Protein AF-A0A562JNH3-F1 (afdb_monomer_lite)

Foldseek 3Di:
DVLVVCVVVVCNCVDPVHDDDDDQKDFDADPDWDWDDDPNHTDGTDRDMDGDPPPPDDDDDDPDDPPDDPDDD

Organism: NCBI:txid665099

pLDDT: mean 91.14, std 12.36, range [50.72, 98.19]

Structure (mmCIF, N/CA/C/O backbone):
data_AF-A0A562JNH3-F1
#
_entry.id   AF-A0A562JNH3-F1
#
loop_
_atom_site.group_PDB
_atom_site.id
_atom_site.type_symbol
_atom_site.label_atom_id
_atom_site.label_alt_id
_atom_site.label_comp_id
_atom_site.label_asym_id
_atom_site.label_entity_id
_atom_site.label_seq_id
_atom_site.pdbx_PDB_ins_code
_atom_site.Cartn_x
_atom_site.Cartn_y
_atom_site.Cartn_z
_atom_site.occupancy
_atom_site.B_iso_or_equiv
_atom_site.auth_seq_id
_atom_site.auth_comp_id
_atom_site.auth_asym_id
_atom_site.auth_atom_id
_atom_site.pdbx_PDB_model_num
ATOM 1 N N . MET A 1 1 ? 16.226 12.488 -7.801 1.00 68.38 1 MET A N 1
ATOM 2 C CA . MET A 1 1 ? 16.353 12.983 -6.411 1.00 68.38 1 MET A CA 1
ATOM 3 C C . MET A 1 1 ? 15.227 13.946 -5.988 1.00 68.38 1 MET A C 1
ATOM 5 O O . MET A 1 1 ? 14.891 13.970 -4.815 1.00 68.38 1 MET A O 1
ATOM 9 N N . PHE A 1 2 ? 14.571 14.672 -6.908 1.00 89.38 2 PHE A N 1
ATOM 10 C CA . PHE A 1 2 ? 13.472 15.599 -6.562 1.00 89.38 2 PHE A CA 1
ATOM 11 C C . PHE A 1 2 ? 12.204 14.946 -5.976 1.00 89.38 2 PHE A C 1
ATOM 13 O O . PHE A 1 2 ? 11.570 15.535 -5.106 1.00 89.38 2 PHE A O 1
ATOM 20 N N . VAL A 1 3 ? 11.850 13.723 -6.397 1.00 93.69 3 VAL A N 1
ATOM 21 C CA . VAL A 1 3 ? 10.688 13.003 -5.839 1.00 93.69 3 VAL A CA 1
ATOM 22 C C . VAL A 1 3 ? 10.891 12.721 -4.345 1.00 93.69 3 VAL A C 1
ATOM 24 O O . VAL A 1 3 ? 10.061 13.115 -3.533 1.00 93.69 3 VAL A O 1
ATOM 27 N N . PHE A 1 4 ? 12.030 12.136 -3.957 1.00 93.19 4 PHE A N 1
ATOM 28 C CA . PHE A 1 4 ? 12.309 11.768 -2.563 1.00 93.19 4 PHE A CA 1
ATOM 29 C C . PHE A 1 4 ? 12.340 12.968 -1.609 1.00 93.19 4 PHE A C 1
ATOM 31 O O . PHE A 1 4 ? 11.741 12.910 -0.539 1.00 93.19 4 PHE A O 1
ATOM 38 N N . THR A 1 5 ? 12.955 14.089 -1.995 1.00 94.81 5 THR A N 1
ATOM 39 C CA . THR A 1 5 ? 12.981 15.287 -1.135 1.00 94.81 5 THR A CA 1
ATOM 40 C C . THR A 1 5 ? 11.594 15.908 -0.943 1.00 94.81 5 THR A C 1
ATOM 42 O O . THR A 1 5 ? 11.327 16.525 0.088 1.00 94.81 5 THR A O 1
ATOM 45 N N . SER A 1 6 ? 10.681 15.725 -1.901 1.00 95.94 6 SER A N 1
ATOM 46 C CA . SER A 1 6 ? 9.310 16.242 -1.818 1.00 95.94 6 SER A CA 1
ATOM 47 C C . SER A 1 6 ? 8.381 15.434 -0.897 1.00 95.94 6 SER A C 1
ATOM 49 O O . SER A 1 6 ? 7.303 15.929 -0.546 1.00 95.94 6 SER A O 1
ATOM 51 N N . VAL A 1 7 ? 8.800 14.238 -0.452 1.00 95.75 7 VAL A N 1
ATOM 52 C CA . VAL A 1 7 ? 8.045 13.397 0.496 1.00 95.75 7 VAL A CA 1
ATOM 53 C C . VAL A 1 7 ? 7.819 14.135 1.814 1.00 95.75 7 VAL A C 1
ATOM 55 O O . VAL A 1 7 ? 6.680 14.226 2.262 1.00 95.75 7 VAL A O 1
ATOM 58 N N . PHE A 1 8 ? 8.856 14.784 2.355 1.00 95.12 8 PHE A N 1
ATOM 59 C CA . PHE A 1 8 ? 8.791 15.542 3.615 1.00 95.12 8 PHE A CA 1
ATOM 60 C C . PHE A 1 8 ? 7.830 16.743 3.585 1.00 95.12 8 PHE A C 1
ATOM 62 O O . PHE A 1 8 ? 7.462 17.264 4.631 1.00 95.12 8 PHE A O 1
ATOM 69 N N . LYS A 1 9 ? 7.423 17.194 2.391 1.00 95.00 9 LYS A N 1
ATOM 70 C CA . LYS A 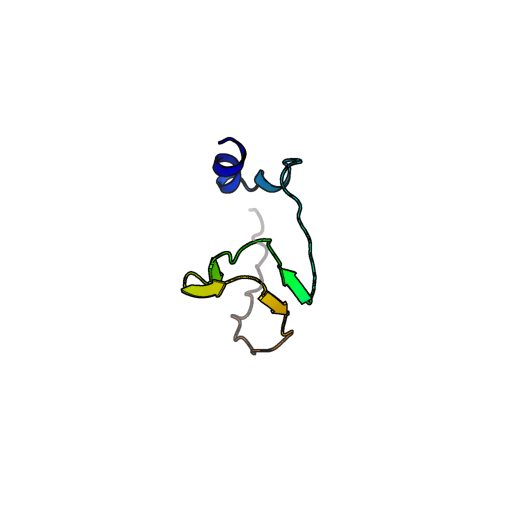1 9 ? 6.450 18.284 2.193 1.00 95.00 9 LYS A CA 1
ATOM 71 C C . LYS A 1 9 ? 5.082 17.784 1.714 1.00 95.00 9 LYS A C 1
ATOM 73 O O . LYS A 1 9 ? 4.235 18.604 1.376 1.00 95.00 9 LYS A O 1
ATOM 78 N N . GLY A 1 10 ? 4.891 16.469 1.580 1.00 95.06 10 GLY A N 1
ATOM 79 C CA . GLY A 1 10 ? 3.657 15.873 1.057 1.00 95.06 10 GLY A CA 1
ATOM 80 C C . GLY A 1 10 ? 3.386 16.128 -0.434 1.00 95.06 10 GLY A C 1
ATOM 81 O O . GLY A 1 10 ? 2.299 15.826 -0.908 1.00 95.06 10 GLY A O 1
ATOM 82 N N . LYS A 1 11 ? 4.348 16.664 -1.203 1.00 95.62 11 LYS A N 1
ATOM 83 C CA . LYS A 1 11 ? 4.142 17.061 -2.617 1.00 95.62 11 LYS A CA 1
ATOM 84 C C . LYS A 1 11 ? 4.546 15.997 -3.647 1.00 95.62 11 LYS A C 1
ATOM 86 O O . LYS A 1 11 ? 4.371 16.203 -4.842 1.00 95.62 11 LYS A O 1
ATOM 91 N N . HIS A 1 12 ? 5.072 14.862 -3.197 1.00 96.44 12 HIS A N 1
ATOM 92 C CA . HIS A 1 12 ? 5.594 13.788 -4.049 1.00 96.44 12 HIS A CA 1
ATOM 93 C C . HIS A 1 12 ? 4.550 13.141 -4.969 1.00 96.44 12 HIS A C 1
ATOM 95 O O . HIS A 1 12 ? 4.905 12.655 -6.036 1.00 96.44 12 HIS A O 1
ATOM 101 N N . VAL A 1 13 ? 3.268 13.182 -4.604 1.00 96.44 13 VAL A N 1
ATOM 102 C CA . VAL A 1 13 ? 2.179 12.615 -5.417 1.00 96.44 13 VAL A CA 1
ATOM 103 C C . VAL A 1 13 ? 1.810 13.460 -6.642 1.00 96.44 13 VAL A C 1
ATOM 105 O O . VAL A 1 13 ? 1.062 12.994 -7.489 1.00 96.44 13 VAL A O 1
ATOM 108 N N . ALA A 1 14 ? 2.316 14.694 -6.755 1.00 95.31 14 ALA A N 1
ATOM 109 C CA . ALA A 1 14 ? 2.016 15.585 -7.881 1.00 95.31 14 ALA A CA 1
ATOM 110 C C . ALA A 1 14 ? 2.905 15.343 -9.120 1.00 95.31 14 ALA A C 1
ATOM 112 O O . ALA A 1 14 ? 2.697 15.964 -10.161 1.00 95.31 14 ALA A O 1
ATOM 113 N N . PHE A 1 15 ? 3.921 14.484 -9.015 1.00 96.00 15 PHE A N 1
ATOM 114 C CA . PHE A 1 15 ? 4.824 14.158 -10.119 1.00 96.00 15 PHE A CA 1
ATOM 115 C C . PHE A 1 15 ? 4.146 13.189 -11.094 1.00 96.00 15 PHE A C 1
ATOM 117 O O . PHE A 1 15 ? 3.527 12.220 -10.666 1.00 96.00 15 PHE A O 1
ATOM 124 N N . LYS A 1 16 ? 4.307 13.401 -12.407 1.00 95.38 16 LYS A N 1
ATOM 125 C CA . LYS A 1 16 ? 3.710 12.536 -13.448 1.00 95.38 16 LYS A CA 1
ATOM 126 C C . LYS A 1 16 ? 4.213 11.087 -13.390 1.00 95.38 16 LYS A C 1
ATOM 128 O O . LYS A 1 16 ? 3.562 10.185 -13.902 1.00 95.38 16 LYS A O 1
ATOM 133 N N . GLU A 1 17 ? 5.383 10.877 -12.792 1.00 94.94 17 GLU A N 1
ATOM 134 C CA . GLU A 1 17 ? 5.997 9.569 -12.571 1.00 94.94 17 GLU A CA 1
ATOM 135 C C . GLU A 1 17 ? 5.338 8.788 -11.419 1.00 94.94 17 GLU A C 1
ATOM 137 O O . GLU A 1 17 ? 5.634 7.607 -11.241 1.00 94.94 17 GLU A O 1
ATOM 142 N N . VAL A 1 18 ? 4.460 9.424 -10.631 1.00 95.81 18 VAL A N 1
ATOM 143 C CA . VAL A 1 18 ? 3.778 8.816 -9.483 1.00 95.81 18 VAL A CA 1
ATOM 144 C C . VAL A 1 18 ? 2.297 8.634 -9.79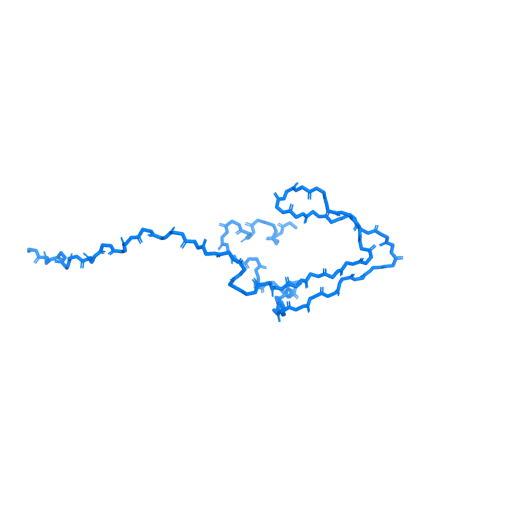9 1.00 95.81 18 VAL A C 1
ATOM 146 O O . VAL A 1 18 ? 1.557 9.596 -9.977 1.00 95.81 18 VAL A O 1
ATOM 149 N N . ALA A 1 19 ? 1.849 7.379 -9.825 1.00 96.94 19 ALA A N 1
ATOM 150 C CA . ALA A 1 19 ? 0.438 7.032 -9.945 1.00 96.94 19 ALA A CA 1
ATOM 151 C C . ALA A 1 19 ? -0.126 6.612 -8.581 1.00 96.94 19 ALA A C 1
ATOM 153 O O . ALA A 1 19 ? 0.456 5.770 -7.896 1.00 96.94 19 ALA A O 1
ATOM 154 N N . VAL A 1 20 ? -1.284 7.163 -8.211 1.00 96.50 20 VAL A N 1
ATOM 155 C CA . VAL A 1 20 ? -2.033 6.759 -7.013 1.00 96.50 20 VAL A CA 1
ATOM 156 C C . VAL A 1 20 ? -3.242 5.945 -7.453 1.00 96.50 20 VAL A C 1
ATOM 158 O O . VAL A 1 20 ? -4.117 6.443 -8.158 1.00 96.50 20 VAL A O 1
ATOM 161 N N . LEU A 1 21 ? -3.280 4.678 -7.046 1.00 96.75 21 LEU A N 1
ATOM 162 C CA . LEU A 1 21 ? -4.343 3.734 -7.379 1.00 96.75 21 LEU A CA 1
ATOM 163 C C . LEU A 1 21 ? -4.972 3.213 -6.086 1.00 96.75 21 LEU A C 1
ATOM 165 O O . LEU A 1 21 ? -4.259 2.865 -5.147 1.00 96.75 21 LEU A O 1
ATOM 169 N N . GLN A 1 22 ? -6.302 3.122 -6.045 1.00 97.06 22 GLN A N 1
ATOM 170 C CA . GLN A 1 22 ? -7.041 2.596 -4.897 1.00 97.06 22 GLN A CA 1
ATOM 171 C C . GLN A 1 22 ? -7.859 1.369 -5.307 1.00 97.06 22 GLN A C 1
ATOM 173 O O . GLN A 1 22 ? -8.639 1.415 -6.256 1.00 97.06 22 GLN A O 1
ATOM 178 N N . GLY A 1 23 ? -7.712 0.269 -4.568 1.00 96.69 23 GLY A N 1
ATOM 179 C CA . GLY A 1 23 ? -8.448 -0.970 -4.806 1.00 96.69 23 GLY A CA 1
ATOM 180 C C . GLY A 1 23 ? -8.660 -1.757 -3.517 1.00 96.69 23 GLY A C 1
ATOM 181 O O . GLY A 1 23 ? -7.877 -1.647 -2.578 1.00 96.69 23 GLY A O 1
ATOM 182 N N . LYS A 1 24 ? -9.733 -2.556 -3.463 1.00 97.81 24 LYS A N 1
ATOM 183 C CA . LYS A 1 24 ? -10.002 -3.454 -2.321 1.00 97.81 24 LYS A CA 1
ATOM 184 C C . LYS A 1 24 ? -9.154 -4.724 -2.367 1.00 97.81 24 LYS A C 1
ATOM 186 O O . LYS A 1 24 ? -8.836 -5.269 -1.318 1.00 97.81 24 LYS A O 1
ATOM 191 N N . THR A 1 25 ? -8.811 -5.175 -3.571 1.00 98.19 25 THR A N 1
ATOM 192 C CA . THR A 1 25 ? -7.957 -6.334 -3.832 1.00 98.19 25 THR A CA 1
ATOM 193 C C . THR A 1 25 ? -6.956 -5.943 -4.907 1.00 98.19 25 THR A C 1
ATOM 195 O O . THR A 1 25 ? -7.354 -5.515 -5.990 1.00 98.19 25 THR A O 1
ATOM 198 N N . ILE A 1 26 ? -5.668 -6.066 -4.606 1.00 97.94 26 ILE A N 1
ATOM 199 C CA . ILE A 1 26 ? -4.565 -5.674 -5.484 1.00 97.94 26 ILE A CA 1
ATOM 200 C C . ILE A 1 26 ? -3.690 -6.900 -5.706 1.00 97.94 26 ILE A C 1
ATOM 202 O O . ILE A 1 26 ? -3.249 -7.535 -4.751 1.00 97.94 26 ILE A O 1
ATOM 206 N N . ARG A 1 27 ? -3.428 -7.231 -6.971 1.00 97.94 27 ARG A N 1
ATOM 207 C CA . ARG A 1 27 ? -2.524 -8.317 -7.351 1.00 97.94 27 ARG A CA 1
ATOM 208 C C . ARG A 1 27 ? -1.300 -7.741 -8.039 1.00 97.94 27 ARG A C 1
ATOM 210 O O . ARG A 1 27 ? -1.422 -7.105 -9.082 1.00 97.94 27 ARG A O 1
ATOM 217 N N . ILE A 1 28 ? -0.131 -8.010 -7.475 1.00 97.25 28 ILE A N 1
ATOM 218 C CA . ILE A 1 28 ? 1.153 -7.509 -7.961 1.00 97.25 28 ILE A CA 1
ATOM 219 C C . ILE A 1 28 ? 1.910 -8.672 -8.597 1.00 97.25 28 ILE A C 1
ATOM 221 O O . ILE A 1 28 ? 2.010 -9.758 -8.020 1.00 97.25 28 ILE A O 1
ATOM 225 N N . ARG A 1 29 ? 2.418 -8.460 -9.812 1.00 98.00 29 ARG A N 1
ATOM 226 C CA . ARG A 1 29 ? 3.224 -9.429 -10.564 1.00 98.00 29 ARG A CA 1
ATOM 227 C C . ARG A 1 29 ? 4.447 -8.725 -11.135 1.00 98.00 29 ARG A C 1
ATOM 229 O O . ARG A 1 29 ? 4.397 -7.532 -11.416 1.00 98.00 29 ARG A O 1
ATOM 236 N N . SER A 1 30 ? 5.509 -9.481 -11.350 1.00 97.50 30 SER A N 1
ATOM 237 C CA . SER A 1 30 ? 6.751 -9.013 -11.961 1.00 97.50 30 SER A CA 1
ATOM 238 C C . SER A 1 30 ? 7.377 -10.147 -12.771 1.00 97.50 30 SER A C 1
ATOM 240 O O . SER A 1 30 ? 7.000 -11.307 -12.608 1.00 97.50 30 SER A O 1
ATOM 242 N N . SER A 1 31 ? 8.312 -9.814 -13.662 1.00 98.00 31 SER A N 1
ATOM 243 C CA . SER A 1 31 ? 9.031 -10.800 -14.483 1.00 98.00 31 SER A CA 1
ATOM 244 C C . SER A 1 31 ? 9.968 -11.699 -13.670 1.00 98.00 31 SER A C 1
ATOM 246 O O . SER A 1 31 ? 10.247 -12.815 -14.087 1.00 98.00 31 SER A O 1
ATOM 248 N N . HIS A 1 32 ? 10.414 -11.232 -12.502 1.00 97.38 32 HIS A N 1
ATOM 249 C CA . HIS A 1 32 ? 11.235 -11.975 -11.545 1.00 97.38 32 HIS A CA 1
ATOM 250 C C . HIS A 1 32 ? 10.699 -11.747 -10.124 1.00 97.38 32 HIS A C 1
ATOM 252 O O . HIS A 1 32 ? 10.044 -10.722 -9.906 1.00 97.38 32 HIS A O 1
ATOM 258 N N . PRO A 1 33 ? 10.956 -12.645 -9.157 1.00 97.50 33 PRO A N 1
ATOM 259 C CA . PRO A 1 33 ? 10.529 -12.452 -7.772 1.00 97.50 33 PRO A CA 1
ATOM 260 C C . PRO A 1 33 ? 11.119 -11.168 -7.170 1.00 97.50 33 PRO A C 1
ATOM 262 O O . PRO A 1 33 ? 12.333 -10.975 -7.179 1.00 97.50 33 PRO A O 1
ATOM 265 N N . ILE A 1 34 ? 10.260 -10.290 -6.650 1.00 98.00 34 ILE A N 1
ATOM 266 C CA . ILE A 1 34 ? 10.648 -9.060 -5.947 1.00 98.00 34 ILE A CA 1
ATOM 267 C C . ILE A 1 34 ? 10.272 -9.221 -4.470 1.00 98.00 34 ILE A C 1
ATOM 269 O O . ILE A 1 34 ? 9.089 -9.457 -4.201 1.00 98.00 34 ILE A O 1
ATOM 273 N N . PRO A 1 35 ? 11.223 -9.079 -3.526 1.00 97.69 35 PRO A N 1
ATOM 274 C CA . PRO A 1 35 ? 10.938 -9.128 -2.095 1.00 97.69 35 PRO A CA 1
ATOM 275 C C . PRO A 1 35 ? 9.912 -8.078 -1.664 1.00 97.69 35 PRO A C 1
ATOM 277 O O . PRO A 1 35 ? 9.999 -6.909 -2.041 1.00 97.69 35 PRO A O 1
ATOM 280 N N . ALA A 1 36 ? 8.954 -8.497 -0.845 1.00 96.88 36 ALA A N 1
ATOM 281 C CA . ALA A 1 36 ? 7.905 -7.663 -0.285 1.00 96.88 36 ALA A CA 1
ATOM 282 C C . ALA A 1 36 ? 8.062 -7.555 1.233 1.00 96.88 36 ALA A C 1
ATOM 284 O O . ALA A 1 36 ? 8.453 -8.517 1.897 1.00 96.88 36 ALA A O 1
ATOM 285 N N . HIS A 1 37 ? 7.709 -6.387 1.763 1.00 97.06 37 HIS A N 1
ATOM 286 C CA . HIS A 1 37 ? 7.688 -6.108 3.193 1.00 97.06 37 HIS A CA 1
ATOM 287 C C . HIS A 1 37 ? 6.284 -5.650 3.600 1.00 97.06 37 HIS A C 1
ATOM 289 O O . HIS A 1 37 ? 5.620 -4.955 2.825 1.00 97.06 37 HIS A O 1
ATOM 295 N N . ALA A 1 38 ? 5.847 -6.026 4.799 1.00 95.38 38 ALA A N 1
ATOM 296 C CA . ALA A 1 38 ? 4.621 -5.554 5.436 1.00 95.38 38 ALA A CA 1
ATOM 297 C C . ALA A 1 38 ? 4.967 -5.056 6.840 1.00 95.38 38 ALA A C 1
ATOM 299 O O . ALA A 1 38 ? 5.650 -5.750 7.583 1.00 95.38 38 ALA A O 1
ATOM 300 N N . ASP A 1 39 ? 4.551 -3.835 7.171 1.00 94.81 39 ASP A N 1
ATOM 301 C CA . ASP A 1 39 ? 4.805 -3.201 8.474 1.00 94.81 39 ASP A CA 1
ATOM 302 C C . ASP A 1 39 ? 6.289 -3.169 8.904 1.00 94.81 39 ASP A C 1
ATOM 304 O O . ASP A 1 39 ? 6.607 -3.098 10.085 1.00 94.81 39 ASP A O 1
ATOM 308 N N . GLY A 1 40 ? 7.208 -3.180 7.930 1.00 95.12 40 GLY A N 1
ATOM 309 C CA . GLY A 1 40 ? 8.66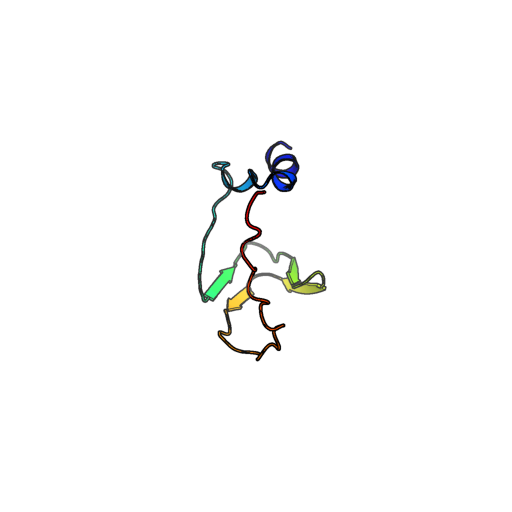0 -3.212 8.151 1.00 95.12 40 GLY A CA 1
ATOM 310 C C . GLY A 1 40 ? 9.280 -4.613 8.132 1.00 95.12 40 GLY A C 1
ATOM 311 O O . GLY A 1 40 ? 10.496 -4.720 7.991 1.00 95.12 40 GLY A O 1
ATOM 312 N N . GLU A 1 41 ? 8.470 -5.672 8.162 1.00 97.75 41 GLU A N 1
ATOM 313 C CA . GLU A 1 41 ? 8.922 -7.066 8.216 1.00 97.75 41 GLU A CA 1
ATOM 314 C C . GLU A 1 41 ? 8.880 -7.757 6.838 1.00 97.75 41 GLU A C 1
ATOM 316 O O . GLU A 1 41 ? 8.009 -7.445 6.017 1.00 97.75 41 GLU A O 1
ATOM 321 N N . PRO A 1 42 ? 9.779 -8.720 6.546 1.00 97.00 42 PRO A N 1
ATOM 322 C CA . PRO A 1 42 ? 9.719 -9.513 5.318 1.00 97.00 42 PRO A CA 1
ATOM 323 C C . PRO A 1 42 ? 8.434 -10.356 5.226 1.00 97.00 42 PRO A C 1
ATOM 325 O O . PRO A 1 42 ? 8.114 -11.114 6.138 1.00 97.00 42 PRO A O 1
ATOM 328 N N . LEU A 1 43 ? 7.724 -10.281 4.094 1.00 94.56 43 LEU A N 1
ATOM 329 C CA . LEU A 1 43 ? 6.465 -11.012 3.858 1.00 94.56 43 LEU A CA 1
ATOM 330 C C . LEU A 1 43 ? 6.610 -12.156 2.835 1.00 94.56 43 LEU A C 1
ATOM 332 O O . LEU A 1 43 ? 5.846 -13.119 2.857 1.00 94.56 43 LEU A O 1
ATOM 336 N N . GLY A 1 44 ? 7.564 -12.049 1.905 1.00 94.94 44 GLY A N 1
ATOM 337 C CA . GLY A 1 44 ? 7.748 -12.994 0.798 1.00 94.94 44 GLY A CA 1
ATOM 338 C C . GLY A 1 44 ? 8.202 -12.296 -0.481 1.00 94.94 44 GLY A C 1
ATOM 339 O O . GLY A 1 44 ? 8.851 -11.256 -0.418 1.00 94.94 44 GLY A O 1
ATOM 340 N N . CYS A 1 45 ? 7.866 -12.850 -1.647 1.00 98.00 45 CYS A N 1
ATOM 341 C 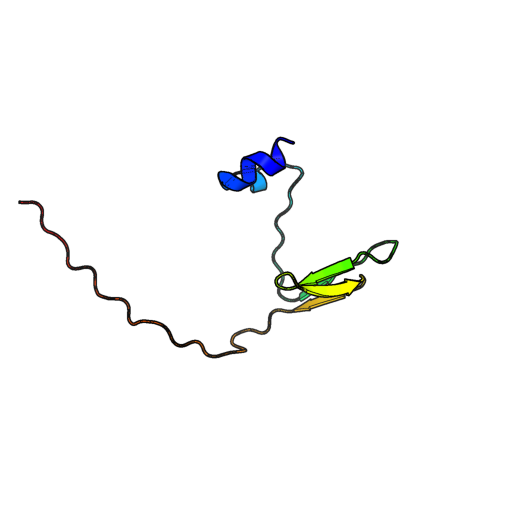CA . CYS A 1 45 ? 8.152 -12.243 -2.952 1.00 98.00 45 CYS A CA 1
ATOM 342 C C . CYS A 1 45 ? 6.903 -12.208 -3.845 1.00 98.00 45 CYS A C 1
ATOM 344 O O . CYS A 1 45 ? 5.959 -12.969 -3.640 1.00 98.00 45 CYS A O 1
ATOM 346 N N . THR A 1 46 ? 6.901 -11.350 -4.867 1.00 97.69 46 THR A N 1
ATOM 347 C CA . THR A 1 46 ? 5.907 -11.414 -5.952 1.00 97.69 46 THR A CA 1
ATOM 348 C C . THR A 1 46 ? 5.956 -12.766 -6.697 1.00 97.69 46 THR A C 1
ATOM 350 O O . THR A 1 46 ? 7.033 -13.354 -6.819 1.00 97.69 46 THR A O 1
ATOM 353 N N . PRO A 1 47 ? 4.823 -13.254 -7.254 1.00 97.75 47 PRO A N 1
ATOM 354 C CA . PRO A 1 47 ? 3.504 -12.618 -7.283 1.00 97.75 47 PRO A CA 1
ATOM 355 C C . PRO A 1 47 ? 2.790 -12.669 -5.928 1.00 97.75 47 PRO A C 1
ATOM 357 O O . PRO A 1 47 ? 2.799 -13.690 -5.252 1.00 97.75 47 PRO A O 1
ATOM 360 N N . LEU A 1 48 ? 2.110 -11.580 -5.567 1.00 97.38 48 LEU A N 1
ATOM 361 C CA . LEU A 1 48 ? 1.365 -11.484 -4.309 1.00 97.38 48 LEU A CA 1
ATOM 362 C C . LEU A 1 48 ? 0.000 -10.826 -4.516 1.00 97.38 48 LEU A C 1
ATOM 364 O O . LEU A 1 48 ? -0.202 -10.060 -5.464 1.00 97.38 48 LEU A O 1
ATOM 368 N N . THR A 1 49 ? -0.944 -11.148 -3.635 1.00 97.50 49 THR A N 1
ATOM 369 C CA . THR A 1 49 ? -2.285 -10.551 -3.611 1.00 97.50 49 THR A CA 1
ATOM 370 C C . THR A 1 49 ? -2.546 -9.977 -2.228 1.00 97.50 49 THR A C 1
ATOM 372 O O . THR A 1 49 ? -2.367 -10.673 -1.235 1.00 97.50 49 THR A O 1
ATOM 375 N N . VAL A 1 50 ? -2.979 -8.719 -2.176 1.00 96.06 50 VAL A N 1
ATOM 376 C CA . VAL A 1 50 ? -3.342 -8.003 -0.948 1.00 96.06 50 VAL A CA 1
ATOM 377 C C . VAL A 1 50 ? -4.826 -7.673 -1.000 1.00 96.06 50 VAL A C 1
ATOM 379 O O . VAL A 1 50 ? -5.327 -7.248 -2.043 1.00 96.06 50 VAL A O 1
ATOM 382 N N . SER A 1 51 ? -5.536 -7.851 0.112 1.00 97.75 51 SER A N 1
ATOM 383 C CA . SER A 1 51 ? -6.960 -7.531 0.221 1.00 97.75 51 SER A CA 1
ATOM 384 C C . SER A 1 51 ? -7.283 -6.782 1.505 1.00 97.75 51 SER A C 1
ATOM 386 O O . SER A 1 51 ? -6.764 -7.106 2.568 1.00 97.75 51 SER A O 1
ATOM 388 N N . VAL A 1 52 ? -8.196 -5.818 1.412 1.00 97.62 52 VAL A N 1
ATOM 389 C CA . VAL A 1 52 ? -8.711 -5.083 2.569 1.00 97.62 52 VAL A CA 1
ATOM 390 C C . VAL A 1 52 ? -9.757 -5.924 3.301 1.00 97.62 52 VAL A C 1
ATOM 392 O O . VAL A 1 52 ? -10.853 -6.148 2.784 1.00 97.62 52 VAL A O 1
ATOM 395 N N . CYS A 1 53 ? -9.457 -6.306 4.540 1.00 97.44 53 CYS A N 1
ATOM 396 C CA . CYS A 1 53 ? -10.416 -6.912 5.463 1.00 97.44 53 CYS A CA 1
ATOM 397 C C . CYS A 1 53 ? -11.141 -5.804 6.244 1.00 97.44 53 CYS A C 1
ATOM 399 O O . CYS A 1 53 ? -10.671 -5.336 7.280 1.00 97.44 53 CYS A O 1
ATOM 401 N N . ARG A 1 54 ? -12.272 -5.321 5.713 1.00 96.19 54 ARG A N 1
ATOM 402 C CA . ARG A 1 54 ? -13.039 -4.234 6.348 1.00 96.19 54 ARG A CA 1
ATOM 403 C C . ARG A 1 54 ? -13.545 -4.655 7.727 1.00 96.19 54 ARG A C 1
ATOM 405 O O . ARG A 1 54 ? -14.113 -5.733 7.853 1.00 96.19 54 ARG A O 1
ATOM 412 N N . ASN A 1 55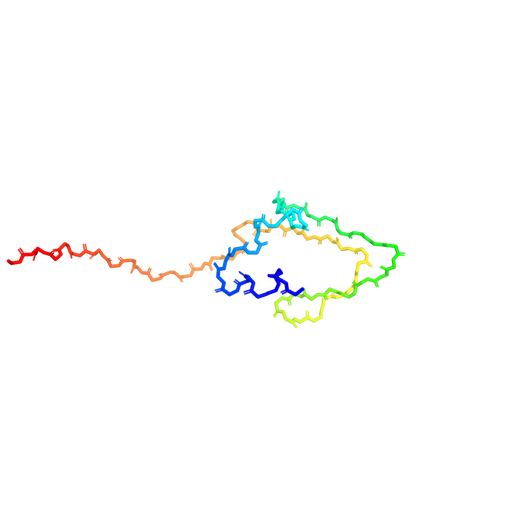 ? -13.397 -3.769 8.714 1.00 95.69 55 ASN A N 1
ATOM 413 C CA . ASN A 1 55 ? -13.864 -3.969 10.092 1.00 95.69 55 ASN A CA 1
ATOM 414 C C . ASN A 1 55 ? -13.356 -5.274 10.731 1.00 95.69 55 ASN A C 1
ATOM 416 O O . ASN A 1 55 ? -14.055 -5.874 11.540 1.00 95.69 55 ASN A O 1
ATOM 420 N N . ALA A 1 56 ? -1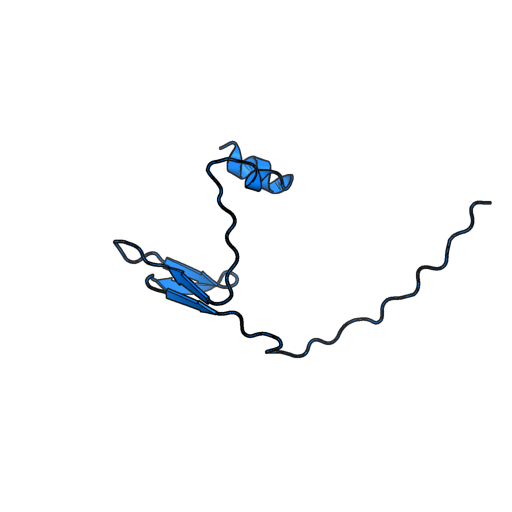2.158 -5.733 10.355 1.00 97.56 56 ALA A N 1
ATOM 421 C CA . ALA A 1 56 ? -11.622 -7.004 10.838 1.00 97.56 56 ALA A CA 1
ATOM 422 C C . ALA A 1 56 ? -11.314 -7.000 12.341 1.00 97.56 56 ALA A C 1
ATOM 424 O O . ALA A 1 56 ? -11.352 -8.050 12.974 1.00 97.56 56 ALA A O 1
ATOM 425 N N . ILE A 1 57 ? -10.991 -5.831 12.901 1.00 97.31 57 ILE A N 1
ATOM 426 C CA . ILE A 1 57 ? -10.580 -5.682 14.296 1.00 97.31 57 ILE A CA 1
ATOM 427 C C . ILE A 1 57 ? -11.312 -4.474 14.899 1.00 97.31 57 ILE A C 1
ATOM 429 O O . ILE A 1 57 ? -11.214 -3.378 14.341 1.00 97.31 57 ILE A O 1
ATOM 433 N N . PRO A 1 58 ? -12.045 -4.639 16.016 1.00 96.00 58 PRO A N 1
ATOM 434 C CA . PRO A 1 58 ? -12.593 -3.513 16.762 1.00 96.00 58 PRO A CA 1
ATOM 435 C C . PRO A 1 58 ? -11.468 -2.752 17.476 1.00 96.00 58 PRO A C 1
ATOM 437 O O . PRO A 1 58 ? -10.579 -3.356 18.073 1.00 96.00 58 PRO A O 1
ATOM 440 N N . VAL A 1 59 ? -11.518 -1.421 17.437 1.00 95.50 59 VAL A N 1
ATOM 441 C CA . VAL A 1 59 ? -10.508 -0.544 18.049 1.00 95.50 59 VAL A CA 1
ATOM 442 C C . VAL A 1 59 ? -11.171 0.324 19.116 1.00 95.50 59 VAL A C 1
ATOM 444 O O . VAL A 1 59 ? -12.239 0.887 18.883 1.00 95.50 59 VAL A O 1
ATOM 447 N N . ILE A 1 60 ? -10.541 0.437 20.289 1.00 96.38 60 ILE A N 1
ATOM 448 C CA . ILE A 1 60 ? -10.987 1.334 21.363 1.00 96.38 60 ILE A CA 1
ATOM 449 C C . ILE A 1 60 ? -10.486 2.744 21.045 1.00 96.38 60 ILE A C 1
ATOM 451 O O . ILE A 1 60 ? -9.285 2.957 20.888 1.00 96.38 60 ILE A O 1
ATOM 455 N N . LEU A 1 61 ? -11.402 3.706 20.959 1.00 94.06 61 LEU A N 1
ATOM 456 C CA . LEU A 1 61 ? -11.092 5.108 20.681 1.00 94.06 61 LEU A CA 1
ATOM 457 C C . LEU A 1 61 ? -11.264 5.952 21.947 1.00 94.06 61 LEU A C 1
ATOM 459 O O . LEU A 1 61 ? -12.149 5.689 22.765 1.00 94.06 61 LEU A O 1
ATOM 463 N N . LYS A 1 62 ? -10.436 6.993 22.103 1.00 92.00 62 LYS A N 1
ATOM 464 C CA . LYS A 1 62 ? -10.681 8.024 23.118 1.00 92.00 62 LYS A CA 1
ATOM 465 C C . LYS A 1 62 ? -11.950 8.782 22.721 1.00 92.00 62 LYS A C 1
ATOM 467 O O . LYS A 1 62 ? -12.138 9.105 21.552 1.00 92.00 62 LYS A O 1
ATOM 472 N N . LYS A 1 63 ? -12.806 9.086 23.696 1.00 86.44 63 LYS A N 1
ATOM 473 C CA . LYS A 1 63 ? -13.932 10.001 23.497 1.00 86.44 63 LYS A CA 1
ATOM 474 C C . LYS A 1 63 ? -13.382 11.372 23.079 1.00 86.44 63 LYS A C 1
ATOM 476 O O . LYS A 1 63 ? -12.539 11.916 23.791 1.00 86.44 63 LYS A O 1
ATOM 481 N N . GLU A 1 64 ? -13.823 11.898 21.937 1.00 80.06 64 GLU A N 1
ATOM 482 C CA . GLU A 1 64 ? -13.528 13.282 21.556 1.00 80.06 64 GLU A CA 1
ATOM 483 C C . GLU A 1 64 ? -14.077 14.220 22.639 1.00 80.06 64 GLU A C 1
ATOM 485 O O . GLU A 1 64 ? -15.221 14.090 23.080 1.00 80.06 64 GLU A O 1
ATOM 490 N N . GLU A 1 65 ? -13.229 15.122 23.125 1.00 74.62 65 GLU A N 1
ATOM 491 C CA . GLU A 1 65 ? -13.642 16.196 24.023 1.00 74.62 65 GLU A CA 1
ATOM 492 C C . GLU A 1 65 ? -14.239 17.311 23.154 1.00 74.62 65 GLU A C 1
ATOM 494 O O . GLU A 1 65 ? -13.598 17.758 22.204 1.00 74.62 65 GLU A O 1
ATOM 499 N N . GLU A 1 66 ? -15.471 17.744 23.446 1.00 65.06 66 GLU A N 1
ATOM 500 C CA . GLU A 1 66 ? -16.083 18.899 22.780 1.00 65.06 66 GLU A CA 1
ATOM 501 C C . GLU A 1 66 ? -15.176 20.123 22.963 1.00 65.06 66 GLU A C 1
ATOM 503 O O . GLU A 1 66 ? -14.924 20.570 24.087 1.00 65.06 66 GLU A O 1
ATOM 508 N N . VAL A 1 67 ? -14.670 20.666 21.854 1.00 64.81 67 VAL A N 1
ATOM 509 C CA . VAL A 1 67 ? -13.916 21.921 21.851 1.00 64.81 67 VAL A CA 1
ATOM 510 C C . VAL A 1 67 ? -14.871 23.026 22.295 1.00 64.81 67 VAL A C 1
ATOM 512 O O . VAL A 1 67 ? -15.715 23.474 21.524 1.00 64.81 67 VAL A O 1
ATOM 515 N N . LYS A 1 68 ? -14.760 23.464 23.553 1.00 56.12 68 LYS A N 1
ATOM 516 C CA . LYS A 1 68 ? -15.441 24.674 24.022 1.00 56.12 68 LYS A CA 1
ATOM 517 C C . LYS A 1 68 ? -14.891 25.860 23.233 1.00 56.12 68 LYS A C 1
ATOM 519 O O . LYS A 1 68 ? -13.691 26.123 23.289 1.00 56.12 68 LYS A O 1
ATOM 524 N N . GLU A 1 69 ? -15.765 26.558 22.513 1.00 58.06 69 GLU A N 1
ATOM 525 C CA . GLU A 1 69 ? -15.469 27.843 21.878 1.00 58.06 69 GLU A CA 1
ATOM 526 C C . GLU A 1 69 ? -14.785 28.776 22.886 1.00 58.06 69 GLU A C 1
ATOM 528 O O . GLU A 1 69 ? -15.359 29.191 23.895 1.00 58.06 69 GLU A O 1
ATOM 533 N N . MET A 1 70 ? -13.515 29.077 22.626 1.00 56.25 70 MET A N 1
ATOM 534 C CA . MET A 1 70 ? -12.775 30.106 23.337 1.00 56.25 70 MET A CA 1
ATOM 535 C C . MET A 1 70 ? -13.243 31.456 22.784 1.00 56.25 70 MET A C 1
ATOM 537 O O . MET A 1 70 ? -12.782 31.885 21.729 1.00 56.25 70 MET A O 1
ATOM 541 N N . ASN A 1 71 ? -14.181 32.109 23.473 1.00 57.59 71 ASN A N 1
ATOM 542 C CA . ASN A 1 71 ? -14.595 33.473 23.138 1.00 57.59 71 ASN A CA 1
ATOM 543 C C . ASN A 1 71 ? -13.377 34.422 23.187 1.00 57.59 71 ASN A C 1
ATOM 545 O O . ASN A 1 71 ? -12.684 34.442 24.212 1.00 57.59 71 ASN A O 1
ATOM 549 N N . PRO A 1 72 ? -13.113 35.232 22.143 1.00 63.06 72 PRO A N 1
ATOM 550 C CA . PRO A 1 72 ? -12.145 36.317 22.241 1.00 63.06 72 PRO A CA 1
ATOM 551 C C . PRO A 1 72 ? -12.677 37.382 23.213 1.00 63.06 72 PRO A C 1
ATOM 553 O O . PRO A 1 72 ? -13.824 37.815 23.102 1.00 63.06 72 PRO A O 1
ATOM 556 N N . LYS A 1 73 ? -11.848 37.747 24.198 1.00 50.72 73 LYS A N 1
ATOM 557 C CA . LYS A 1 73 ? -12.043 38.938 25.036 1.00 50.72 73 LYS A CA 1
ATOM 558 C C . LYS A 1 73 ? -11.716 40.201 24.254 1.00 50.72 73 LYS A C 1
ATOM 560 O O . LYS A 1 73 ? -10.783 40.131 23.423 1.00 50.72 73 LYS A O 1
#

InterPro domains:
  IPR016064 NAD kinase/diacylglycerol kinase-like domain superfamily [SSF111331] (2-64)
  IPR045540 YegS/DAGK, C-terminal domain [PF19279] (3-60)

Secondary structure (DSSP, 8-state):
-HHHHHHTTT-GGGSTT------SEEEE--SS--EEEETTEEEEESSEEEE--TT-S----PPPPP-------

Radius of gyration: 20.11 Å; chains: 1; bounding box: 32×52×40 Å

Sequence (73 aa):
MFVFTSVFKGKHVAFKEVAVLQGKTIRIRSSHPIPAHADGEPLGCTPLTVSVCRNAIPVILKKEEEVKEMNPK